Protein AF-A0A2H0H5T8-F1 (afdb_monomer)

Radius of gyration: 15.71 Å; Cα contacts (8 Å, |Δi|>4): 195; chains: 1; bounding box: 39×42×33 Å

Structure (mmCIF, N/CA/C/O backbone):
data_AF-A0A2H0H5T8-F1
#
_entry.id   AF-A0A2H0H5T8-F1
#
loop_
_atom_site.group_PDB
_atom_site.id
_atom_site.type_symbol
_atom_site.label_atom_id
_atom_site.label_alt_id
_atom_site.label_comp_id
_atom_site.label_asym_id
_atom_site.label_entity_id
_atom_site.label_seq_id
_atom_site.pdbx_PDB_ins_code
_atom_site.Cartn_x
_atom_site.Cartn_y
_atom_site.Cartn_z
_atom_site.occupancy
_atom_site.B_iso_or_equiv
_atom_site.auth_seq_id
_atom_site.auth_comp_id
_atom_site.auth_asym_id
_atom_site.auth_atom_id
_atom_site.pdbx_PDB_model_num
ATOM 1 N N . MET A 1 1 ? 19.028 -9.244 8.171 1.00 54.16 1 MET A N 1
ATOM 2 C CA . MET A 1 1 ? 18.955 -9.722 6.773 1.00 54.16 1 MET A CA 1
ATOM 3 C C . MET A 1 1 ? 17.581 -10.318 6.533 1.00 54.16 1 MET A C 1
ATOM 5 O O . MET A 1 1 ? 17.015 -10.848 7.486 1.00 54.16 1 MET A O 1
ATOM 9 N N . ASN A 1 2 ? 17.046 -10.190 5.316 1.00 63.66 2 ASN A N 1
ATOM 10 C CA . ASN A 1 2 ? 15.797 -10.852 4.931 1.00 63.66 2 ASN A CA 1
ATOM 11 C C . ASN A 1 2 ? 15.981 -12.369 5.019 1.00 63.66 2 ASN A C 1
ATOM 13 O O . ASN A 1 2 ? 17.079 -12.876 4.779 1.00 63.66 2 ASN A O 1
ATOM 17 N N . SER A 1 3 ? 14.925 -13.074 5.413 1.00 75.44 3 SER A N 1
ATOM 18 C CA . SER A 1 3 ? 14.961 -14.532 5.467 1.00 75.44 3 SER A CA 1
ATOM 19 C C . SER A 1 3 ? 14.930 -15.092 4.046 1.00 75.44 3 SER A C 1
ATOM 21 O O . SER A 1 3 ? 14.455 -14.432 3.119 1.00 75.44 3 SER A O 1
ATOM 23 N N . VAL A 1 4 ? 15.438 -16.311 3.871 1.00 81.19 4 VAL A N 1
ATOM 24 C CA . VAL A 1 4 ? 15.225 -17.046 2.621 1.00 81.19 4 VAL A CA 1
ATOM 25 C C . VAL A 1 4 ? 13.727 -17.314 2.483 1.00 81.19 4 VAL A C 1
ATOM 27 O O . VAL A 1 4 ? 13.098 -17.807 3.421 1.00 81.19 4 VAL A O 1
ATOM 30 N N . VAL A 1 5 ? 13.158 -16.969 1.331 1.00 77.81 5 VAL A N 1
ATOM 31 C CA . VAL A 1 5 ? 11.760 -17.262 1.003 1.00 77.81 5 VAL A CA 1
ATOM 32 C C . VAL A 1 5 ? 11.616 -18.781 0.865 1.00 77.81 5 VAL A C 1
ATOM 34 O O . VAL A 1 5 ? 12.446 -19.391 0.184 1.00 77.81 5 VAL A O 1
ATOM 37 N N . PRO A 1 6 ? 10.607 -19.424 1.486 1.00 81.88 6 PRO A N 1
ATOM 38 C CA . PRO A 1 6 ? 10.406 -20.864 1.358 1.00 81.88 6 PRO A CA 1
ATOM 39 C C . PRO A 1 6 ? 10.394 -21.310 -0.108 1.00 81.88 6 PRO A C 1
ATOM 41 O O . PRO A 1 6 ? 9.768 -20.671 -0.947 1.00 81.88 6 PRO A O 1
ATOM 44 N N . ALA A 1 7 ? 11.048 -22.432 -0.417 1.00 86.38 7 ALA A N 1
ATOM 45 C CA . ALA A 1 7 ? 11.076 -22.983 -1.779 1.00 86.38 7 ALA A CA 1
ATOM 46 C C . ALA A 1 7 ? 9.685 -23.406 -2.295 1.00 86.38 7 ALA A C 1
ATOM 48 O O . ALA A 1 7 ? 9.508 -23.644 -3.482 1.00 86.38 7 ALA A O 1
ATOM 49 N N . THR A 1 8 ? 8.709 -23.513 -1.392 1.00 82.75 8 THR A N 1
ATOM 50 C CA . THR A 1 8 ? 7.310 -23.845 -1.674 1.00 82.75 8 THR A CA 1
ATOM 51 C C . THR A 1 8 ? 6.429 -22.618 -1.918 1.00 82.75 8 THR A C 1
ATOM 53 O O . THR A 1 8 ? 5.234 -22.787 -2.131 1.00 82.75 8 THR A O 1
ATOM 56 N N . ALA A 1 9 ? 6.964 -21.398 -1.801 1.00 74.75 9 ALA A N 1
ATOM 57 C CA . ALA A 1 9 ? 6.199 -20.183 -2.060 1.00 74.75 9 ALA A CA 1
ATOM 58 C C . ALA A 1 9 ? 5.900 -20.051 -3.560 1.00 74.75 9 ALA A C 1
ATOM 60 O O . ALA A 1 9 ? 6.772 -20.319 -4.386 1.00 74.75 9 ALA A O 1
ATOM 61 N N . ASP A 1 10 ? 4.693 -19.601 -3.904 1.00 75.50 10 ASP A N 1
ATOM 62 C CA . ASP A 1 10 ? 4.311 -19.290 -5.285 1.00 75.50 10 ASP A CA 1
ATOM 63 C C . ASP A 1 10 ? 4.878 -17.922 -5.697 1.00 75.50 10 ASP A C 1
ATOM 65 O O . ASP A 1 10 ? 4.180 -16.917 -5.795 1.00 75.50 10 ASP A O 1
ATOM 69 N N . ALA A 1 11 ? 6.205 -17.863 -5.806 1.00 70.75 11 ALA A N 1
ATOM 70 C CA . ALA A 1 11 ? 6.949 -16.668 -6.166 1.00 70.75 11 ALA A CA 1
ATOM 71 C C . ALA A 1 11 ? 8.240 -17.048 -6.898 1.00 70.75 11 ALA A C 1
ATOM 73 O O . ALA A 1 11 ? 8.925 -18.005 -6.535 1.00 70.75 11 ALA A O 1
ATOM 74 N N . TRP A 1 12 ? 8.637 -16.262 -7.900 1.00 74.69 12 TRP A N 1
ATOM 75 C CA . TRP A 1 12 ? 9.827 -16.548 -8.716 1.00 74.69 12 TRP A CA 1
ATOM 76 C C . TRP A 1 12 ? 11.153 -16.486 -7.931 1.00 74.69 12 TRP A C 1
ATOM 78 O O . TRP A 1 12 ? 12.162 -17.037 -8.369 1.00 74.69 12 TRP A O 1
ATOM 88 N N . TYR A 1 13 ? 11.156 -15.843 -6.760 1.00 79.25 13 TYR A N 1
ATOM 89 C CA . TYR A 1 13 ? 12.284 -15.780 -5.823 1.00 79.25 13 TYR A CA 1
ATOM 90 C C . TYR A 1 13 ? 12.227 -16.845 -4.714 1.00 79.25 13 TYR A C 1
ATOM 92 O O . TYR A 1 13 ? 12.967 -16.749 -3.729 1.00 79.25 13 TYR A O 1
ATOM 100 N N . ALA A 1 14 ? 11.363 -17.859 -4.831 1.00 83.50 14 ALA A N 1
ATOM 101 C CA . ALA A 1 14 ? 11.336 -18.986 -3.904 1.00 83.50 14 ALA A CA 1
ATOM 102 C C . ALA A 1 14 ? 12.729 -19.636 -3.777 1.00 83.50 14 ALA A C 1
ATOM 104 O O . ALA A 1 14 ? 13.445 -19.835 -4.759 1.00 83.50 14 ALA A O 1
ATOM 105 N N . GLY A 1 15 ? 13.146 -19.935 -2.544 1.00 85.81 15 GLY A N 1
ATOM 106 C CA . GLY A 1 15 ? 14.483 -20.456 -2.242 1.00 85.81 15 GLY A CA 1
ATOM 107 C C . GLY A 1 15 ? 15.602 -19.406 -2.226 1.00 85.81 15 GLY A C 1
ATOM 108 O O . GLY A 1 15 ? 16.760 -19.767 -2.017 1.00 85.81 15 GLY A O 1
ATOM 109 N N . GLN A 1 16 ? 15.288 -18.119 -2.406 1.00 84.88 16 GLN A N 1
ATOM 110 C CA . GLN A 1 16 ? 16.261 -17.022 -2.399 1.00 84.88 16 GLN A CA 1
ATOM 111 C C . GLN A 1 16 ? 15.971 -16.007 -1.289 1.00 84.88 16 GLN A C 1
ATOM 113 O O . GLN A 1 16 ? 14.886 -15.960 -0.710 1.00 84.88 16 GLN A O 1
ATOM 118 N N . VAL A 1 17 ? 16.954 -15.157 -0.986 1.00 82.06 17 VAL A N 1
ATOM 119 C CA . VAL A 1 17 ? 16.717 -13.950 -0.184 1.00 82.06 17 VAL A CA 1
ATOM 120 C C . VAL A 1 17 ? 16.025 -12.925 -1.081 1.00 82.06 17 VAL A C 1
ATOM 122 O O . VAL A 1 17 ? 16.623 -12.484 -2.060 1.00 82.06 17 VAL A O 1
ATOM 125 N N . TYR A 1 18 ? 14.802 -12.518 -0.726 1.00 74.94 18 TYR A N 1
ATOM 126 C CA . TYR A 1 18 ? 13.968 -11.612 -1.533 1.00 74.94 18 TYR A CA 1
ATOM 127 C C . TYR A 1 18 ? 14.726 -10.370 -2.040 1.00 74.94 18 TYR A C 1
ATOM 129 O O . TYR A 1 18 ? 14.764 -10.103 -3.236 1.00 74.94 18 TYR A O 1
ATOM 137 N N . SER A 1 19 ? 15.425 -9.655 -1.151 1.00 73.25 19 SER A N 1
ATOM 138 C CA . SER A 1 19 ? 16.167 -8.444 -1.527 1.00 73.25 19 SER A CA 1
ATOM 139 C C . SER A 1 19 ? 17.301 -8.717 -2.514 1.00 73.25 19 SER A C 1
ATOM 141 O O . SER A 1 19 ? 17.609 -7.871 -3.344 1.00 73.25 19 SER A O 1
ATOM 143 N N . LEU A 1 20 ? 17.940 -9.888 -2.423 1.00 76.12 20 LEU A N 1
ATOM 144 C CA . LEU A 1 20 ? 19.002 -10.265 -3.347 1.00 76.12 20 LEU A CA 1
ATOM 145 C C . LEU A 1 20 ? 18.423 -10.585 -4.723 1.00 76.12 20 LEU A C 1
ATOM 147 O O . LEU A 1 20 ? 18.976 -10.126 -5.711 1.00 76.12 20 LEU A O 1
ATOM 151 N N . ALA A 1 21 ? 17.303 -11.311 -4.771 1.00 76.38 21 ALA A N 1
ATOM 152 C CA . ALA A 1 21 ? 16.613 -11.637 -6.012 1.00 76.38 21 ALA A CA 1
ATOM 153 C C . ALA A 1 21 ? 16.167 -10.369 -6.762 1.00 76.38 21 ALA A C 1
ATOM 155 O O . ALA A 1 21 ? 16.383 -10.262 -7.964 1.00 76.38 21 ALA A O 1
ATOM 156 N N . VAL A 1 22 ? 15.613 -9.381 -6.050 1.00 71.62 22 VAL A N 1
ATOM 157 C CA . VAL A 1 22 ? 15.194 -8.099 -6.645 1.00 71.62 22 VAL A CA 1
ATOM 158 C C . VAL A 1 22 ? 16.389 -7.298 -7.174 1.00 71.62 22 VAL A C 1
ATOM 160 O O . VAL A 1 22 ? 16.347 -6.799 -8.291 1.00 71.62 22 VAL A O 1
ATOM 163 N N . ILE A 1 23 ? 17.480 -7.183 -6.407 1.00 71.56 23 ILE A N 1
ATOM 164 C CA . ILE A 1 23 ? 18.645 -6.364 -6.802 1.00 71.56 23 ILE A CA 1
ATOM 165 C C . ILE A 1 23 ? 19.423 -6.985 -7.975 1.00 71.56 23 ILE A C 1
ATOM 167 O O . ILE A 1 23 ? 20.100 -6.266 -8.710 1.00 71.56 23 ILE A O 1
ATOM 171 N N . THR A 1 24 ? 19.358 -8.306 -8.158 1.00 72.00 24 THR A N 1
ATOM 172 C CA . THR A 1 24 ? 20.041 -9.001 -9.260 1.00 72.00 24 THR A CA 1
ATOM 173 C C . THR A 1 24 ? 19.225 -9.059 -10.551 1.00 72.00 24 THR A C 1
ATOM 175 O O . THR A 1 24 ? 19.759 -9.508 -11.569 1.00 72.00 24 THR A O 1
ATOM 178 N N . GLN A 1 25 ? 17.972 -8.591 -10.557 1.00 66.31 25 GLN A N 1
ATOM 179 C CA . GLN A 1 25 ? 17.210 -8.458 -11.796 1.00 66.31 25 GLN A CA 1
ATOM 180 C C . GLN A 1 25 ? 17.772 -7.344 -12.692 1.00 66.31 25 GLN A C 1
ATOM 182 O O . GLN A 1 25 ? 18.200 -6.283 -12.243 1.00 66.31 25 GLN A O 1
ATOM 187 N N . VAL A 1 26 ? 17.758 -7.611 -14.002 1.00 55.16 26 VAL A N 1
ATOM 188 C CA . VAL A 1 26 ? 18.157 -6.655 -15.050 1.00 55.16 26 VAL A CA 1
ATOM 189 C C . VAL A 1 26 ? 17.092 -5.563 -15.234 1.00 55.16 26 VAL A C 1
ATOM 191 O O . VAL A 1 26 ? 17.409 -4.469 -15.701 1.00 55.16 26 VAL A O 1
ATOM 194 N N . ASP A 1 27 ? 15.849 -5.835 -14.823 1.00 56.56 27 ASP A N 1
ATOM 195 C CA . ASP A 1 27 ? 14.798 -4.829 -14.707 1.00 56.56 27 ASP A CA 1
ATOM 196 C C . ASP A 1 27 ? 14.802 -4.248 -13.288 1.00 56.56 27 ASP A C 1
ATOM 198 O O . ASP A 1 27 ? 14.703 -4.970 -12.300 1.00 56.56 27 ASP A O 1
ATOM 202 N N . ARG A 1 28 ? 14.975 -2.929 -13.177 1.00 56.09 28 ARG A N 1
ATOM 203 C CA .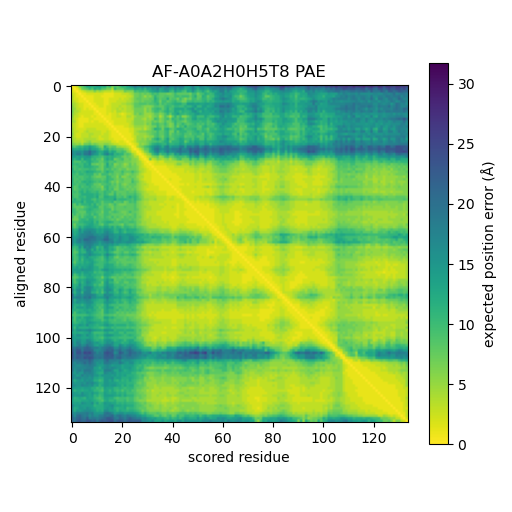 ARG A 1 28 ? 15.134 -2.230 -11.886 1.00 56.09 28 ARG A CA 1
ATOM 204 C C . ARG A 1 28 ? 13.810 -2.048 -11.141 1.00 56.09 28 ARG A C 1
ATOM 206 O O . ARG A 1 28 ? 13.805 -1.471 -10.054 1.00 56.09 28 ARG A O 1
ATOM 213 N N . TYR A 1 29 ? 12.708 -2.502 -11.732 1.00 63.12 29 TYR A N 1
ATOM 214 C CA . TYR A 1 29 ? 11.364 -2.372 -11.196 1.00 63.12 29 TYR A CA 1
ATOM 215 C C . TYR A 1 29 ? 10.755 -3.757 -11.006 1.00 63.12 29 TYR A C 1
ATOM 217 O O . TYR A 1 29 ? 10.369 -4.421 -11.964 1.00 63.12 29 TYR A O 1
ATOM 225 N N . HIS A 1 30 ? 10.647 -4.183 -9.749 1.00 70.94 30 HIS A N 1
ATOM 226 C CA . HIS A 1 30 ? 9.876 -5.374 -9.415 1.00 70.94 30 HIS A CA 1
ATOM 227 C C . HIS A 1 30 ? 8.386 -5.039 -9.494 1.00 70.94 30 HIS A C 1
ATOM 229 O O . HIS A 1 30 ? 7.905 -4.160 -8.777 1.00 70.94 30 HIS A O 1
ATOM 235 N N . GLN A 1 31 ? 7.668 -5.723 -10.378 1.00 74.62 31 GLN A N 1
ATOM 236 C CA . GLN A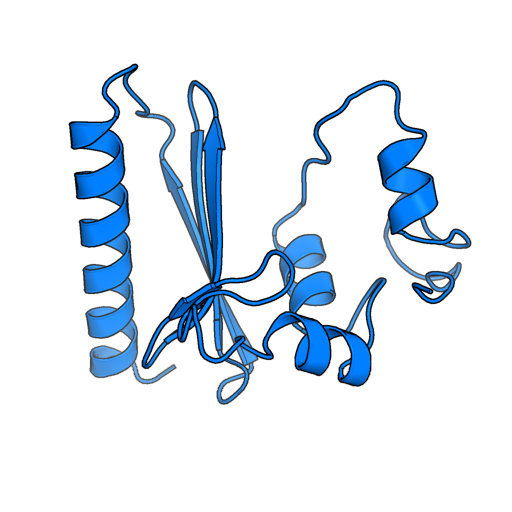 1 31 ? 6.213 -5.652 -10.447 1.00 74.62 31 GLN A CA 1
ATOM 237 C C . GLN A 1 31 ? 5.638 -6.677 -9.476 1.00 74.62 31 GLN A C 1
ATOM 239 O O . GLN A 1 31 ? 5.965 -7.859 -9.563 1.00 74.62 31 GLN A O 1
ATOM 244 N N . PHE A 1 32 ? 4.781 -6.224 -8.568 1.00 75.75 32 PHE A N 1
ATOM 245 C CA . PHE A 1 32 ? 4.054 -7.112 -7.671 1.00 75.75 32 PHE A CA 1
ATOM 246 C C . PHE A 1 32 ? 2.704 -7.485 -8.272 1.00 75.75 32 PHE A C 1
ATOM 248 O O . PHE A 1 32 ? 2.005 -6.629 -8.814 1.00 75.75 32 PHE A O 1
ATOM 255 N N . SER A 1 33 ? 2.296 -8.740 -8.096 1.00 80.69 33 SER A N 1
ATOM 256 C CA . SER A 1 33 ? 0.864 -9.052 -8.098 1.00 80.69 33 SER A CA 1
ATOM 257 C C . SER A 1 33 ? 0.213 -8.561 -6.796 1.00 80.69 33 SER A C 1
ATOM 259 O O . SER A 1 33 ? 0.902 -8.337 -5.797 1.00 80.69 33 SER A O 1
ATOM 261 N N . LEU A 1 34 ? -1.116 -8.413 -6.787 1.00 79.81 34 LEU A N 1
ATOM 262 C CA . LEU A 1 34 ? -1.860 -7.995 -5.593 1.00 79.81 34 LEU A CA 1
ATOM 263 C C . LEU A 1 34 ? -1.601 -8.930 -4.398 1.00 79.81 34 LEU A C 1
ATOM 265 O O . LEU A 1 34 ? -1.285 -8.458 -3.307 1.00 79.81 34 LEU A O 1
ATOM 269 N N . ASP A 1 35 ? -1.675 -10.243 -4.626 1.00 83.38 35 ASP A N 1
ATOM 270 C CA . ASP A 1 35 ? -1.471 -11.254 -3.583 1.00 83.38 35 ASP A CA 1
ATOM 271 C C . ASP A 1 35 ? -0.035 -11.238 -3.057 1.00 83.38 35 ASP A C 1
ATOM 273 O O . ASP A 1 35 ? 0.199 -11.334 -1.853 1.00 83.38 35 ASP A O 1
ATOM 277 N N . GLU A 1 36 ? 0.942 -11.061 -3.948 1.00 80.88 36 GLU A N 1
ATOM 278 C CA . GLU A 1 36 ? 2.345 -10.982 -3.561 1.00 80.88 36 GLU A CA 1
ATOM 279 C C . GLU A 1 36 ? 2.620 -9.765 -2.674 1.00 80.88 36 GLU A C 1
ATOM 281 O O . GLU A 1 36 ? 3.276 -9.893 -1.636 1.00 80.88 36 GLU A O 1
ATOM 286 N N . LEU A 1 37 ? 2.094 -8.596 -3.054 1.00 84.75 37 LEU A N 1
ATOM 287 C CA . LEU A 1 37 ? 2.230 -7.385 -2.255 1.00 84.75 37 LEU A CA 1
ATOM 288 C C . LEU A 1 37 ? 1.544 -7.557 -0.896 1.00 84.75 37 LEU A C 1
ATOM 290 O O . LEU A 1 37 ? 2.145 -7.239 0.129 1.00 84.75 37 LEU A O 1
ATOM 294 N N . GLY A 1 38 ? 0.338 -8.129 -0.877 1.00 86.31 38 GLY A N 1
ATOM 295 C CA . GLY A 1 38 ? -0.385 -8.447 0.353 1.00 86.31 38 GLY A CA 1
ATOM 296 C C . GLY A 1 38 ? 0.417 -9.355 1.278 1.00 86.31 38 GLY A C 1
ATOM 297 O O . GLY A 1 38 ? 0.629 -9.016 2.442 1.00 86.31 38 GLY A O 1
ATOM 298 N N . TYR A 1 39 ? 0.946 -10.466 0.763 1.00 86.56 39 TYR A N 1
ATOM 299 C CA . TYR A 1 39 ? 1.751 -11.390 1.559 1.00 86.56 39 TYR A CA 1
ATOM 300 C C . TYR A 1 39 ? 3.068 -10.786 2.037 1.00 86.56 39 TYR A C 1
ATOM 302 O O . TYR A 1 39 ? 3.509 -11.108 3.142 1.00 86.56 39 TYR A O 1
ATOM 310 N N . LEU A 1 40 ? 3.703 -9.921 1.247 1.00 85.38 40 LEU A N 1
ATOM 311 C CA . LEU A 1 40 ? 4.917 -9.230 1.664 1.00 85.38 40 LEU A CA 1
ATOM 312 C C . LEU A 1 40 ? 4.640 -8.307 2.856 1.00 85.38 40 LEU A C 1
ATOM 314 O O . LEU A 1 40 ? 5.309 -8.417 3.888 1.00 85.38 40 LEU A O 1
ATOM 318 N N . ILE A 1 41 ? 3.651 -7.416 2.733 1.00 87.81 41 ILE A N 1
ATOM 319 C CA . ILE A 1 41 ? 3.399 -6.384 3.750 1.00 87.81 41 ILE A CA 1
ATOM 320 C C . ILE A 1 41 ? 2.732 -6.948 5.001 1.00 87.81 41 ILE A C 1
ATOM 322 O O . ILE A 1 41 ? 2.993 -6.456 6.092 1.00 87.81 41 ILE A O 1
ATOM 326 N N . SER A 1 42 ? 1.975 -8.041 4.884 1.00 88.00 42 SER A N 1
ATOM 327 C CA . SER A 1 42 ? 1.432 -8.762 6.037 1.00 88.00 42 SER A CA 1
ATOM 328 C C . SER A 1 42 ? 2.451 -9.711 6.693 1.00 88.00 42 SER A C 1
ATOM 330 O O . SER A 1 42 ? 2.074 -10.520 7.541 1.00 88.00 42 SER A O 1
ATOM 332 N N . GLY A 1 43 ? 3.716 -9.725 6.247 1.00 85.12 43 GLY A N 1
ATOM 333 C CA . GLY A 1 43 ? 4.767 -10.598 6.785 1.00 85.12 43 GLY A CA 1
ATOM 334 C C . GLY A 1 43 ? 4.523 -12.101 6.579 1.00 85.12 43 GLY A C 1
ATOM 335 O O . GLY A 1 43 ? 4.994 -12.911 7.381 1.00 85.12 43 GLY A O 1
ATOM 336 N N . LYS A 1 44 ? 3.757 -12.469 5.542 1.00 84.81 44 LYS A N 1
ATOM 337 C CA . LYS A 1 44 ? 3.425 -13.851 5.145 1.00 84.81 44 LYS A CA 1
ATOM 338 C C . LYS A 1 44 ? 4.363 -14.383 4.039 1.00 84.81 44 LYS A C 1
ATOM 340 O O . LYS A 1 44 ? 4.427 -15.593 3.842 1.00 84.81 44 LYS A O 1
ATOM 345 N N . SER A 1 45 ? 5.127 -13.524 3.352 1.00 81.94 45 SER A N 1
ATOM 346 C CA . SER A 1 45 ? 6.140 -13.900 2.347 1.00 81.94 45 SER A CA 1
ATOM 347 C C . SER A 1 45 ? 7.340 -12.953 2.367 1.00 81.94 45 SER A C 1
ATOM 349 O O . SER A 1 45 ? 7.163 -11.749 2.502 1.00 81.94 45 SER A O 1
ATOM 351 N N . GLY A 1 46 ? 8.566 -13.477 2.221 1.00 80.94 46 GLY A N 1
ATOM 352 C CA . GLY A 1 46 ? 9.824 -12.707 2.110 1.00 80.94 46 GLY A CA 1
ATOM 353 C C . GLY A 1 46 ? 10.267 -11.932 3.364 1.00 80.94 46 GLY A C 1
ATOM 354 O O . GLY A 1 46 ? 11.466 -11.832 3.645 1.00 80.94 46 GLY A O 1
ATOM 355 N N . LEU A 1 47 ? 9.304 -11.438 4.137 1.00 84.62 47 LEU A N 1
ATOM 356 C CA . LEU A 1 47 ? 9.412 -10.766 5.421 1.00 84.62 47 LEU A CA 1
ATOM 357 C C . LEU A 1 47 ? 8.622 -11.553 6.471 1.00 84.62 47 LEU A C 1
ATOM 359 O O . LEU A 1 47 ? 7.670 -12.257 6.152 1.00 84.62 47 LEU A O 1
ATOM 363 N N . ASN A 1 48 ? 9.005 -11.406 7.736 1.00 86.19 48 ASN A N 1
ATOM 364 C CA . ASN A 1 48 ? 8.212 -11.817 8.892 1.00 86.19 48 ASN A CA 1
ATOM 365 C C . ASN A 1 48 ? 7.693 -10.589 9.660 1.00 86.19 48 ASN A C 1
ATOM 367 O O . ASN A 1 48 ? 8.180 -9.474 9.470 1.00 86.19 48 ASN A O 1
ATOM 371 N N . MET A 1 49 ? 6.752 -10.782 10.588 1.00 88.00 49 MET A N 1
ATOM 372 C CA . MET A 1 49 ? 6.146 -9.667 11.335 1.00 88.00 49 MET A CA 1
ATOM 373 C C . MET A 1 49 ? 7.135 -8.837 12.167 1.00 88.00 49 MET A C 1
ATOM 375 O O . MET A 1 49 ? 6.917 -7.647 12.362 1.00 88.00 49 MET A O 1
ATOM 379 N N . GLN A 1 50 ? 8.258 -9.410 12.614 1.00 90.19 50 GLN A N 1
ATOM 380 C CA . GLN A 1 50 ? 9.307 -8.639 13.302 1.00 90.19 50 GLN A CA 1
ATOM 381 C C . GLN A 1 50 ? 10.050 -7.706 12.333 1.00 90.19 50 GLN A C 1
ATOM 383 O O . GLN A 1 50 ? 10.545 -6.649 12.718 1.00 90.19 50 GLN A O 1
ATOM 388 N N . GLN A 1 51 ? 10.176 -8.099 11.065 1.00 90.25 51 GLN A N 1
ATOM 389 C CA . GLN A 1 51 ? 10.715 -7.246 10.008 1.00 90.25 51 GLN A CA 1
ATOM 390 C C . GLN A 1 51 ? 9.712 -6.166 9.616 1.00 90.25 51 GLN A C 1
ATOM 392 O O . GLN A 1 51 ? 10.115 -5.010 9.559 1.00 90.25 51 GLN A O 1
ATOM 397 N N . VAL A 1 52 ? 8.434 -6.515 9.449 1.00 89.69 52 VAL A N 1
ATOM 398 C CA . VAL A 1 52 ? 7.363 -5.543 9.175 1.00 89.69 52 VAL A CA 1
ATOM 399 C C . VAL A 1 52 ? 7.273 -4.499 10.290 1.00 89.69 52 VAL A C 1
ATOM 401 O O . VAL A 1 52 ? 7.311 -3.312 9.996 1.00 89.69 52 VAL A O 1
ATOM 404 N N . SER A 1 53 ? 7.298 -4.916 11.563 1.00 90.94 53 SER A N 1
ATOM 405 C CA . SER A 1 53 ? 7.302 -4.001 12.718 1.00 90.94 53 SER A CA 1
ATOM 406 C C . SER A 1 53 ? 8.429 -2.970 12.636 1.00 90.94 53 SER A C 1
ATOM 408 O O . SER A 1 53 ? 8.191 -1.779 12.798 1.00 90.94 53 SER A O 1
ATOM 410 N N . ARG A 1 54 ? 9.652 -3.408 12.306 1.00 90.94 54 ARG A N 1
ATOM 411 C CA . ARG A 1 54 ? 10.792 -2.496 12.119 1.00 90.94 54 ARG A CA 1
ATOM 412 C C . ARG A 1 54 ? 10.641 -1.595 10.901 1.00 90.94 54 ARG A C 1
ATOM 414 O O . ARG A 1 54 ? 11.184 -0.499 10.896 1.00 90.94 54 ARG A O 1
ATOM 421 N N . MET A 1 55 ? 9.960 -2.058 9.856 1.00 90.56 55 MET A N 1
ATOM 422 C CA . MET A 1 55 ? 9.676 -1.217 8.699 1.00 90.56 55 MET A CA 1
ATOM 423 C C . MET A 1 55 ? 8.683 -0.118 9.053 1.00 90.56 55 MET A C 1
ATOM 425 O O . MET A 1 55 ? 8.885 1.005 8.615 1.00 90.56 55 MET A O 1
ATOM 429 N N . THR A 1 56 ? 7.680 -0.408 9.883 1.00 91.25 56 THR A N 1
ATOM 430 C CA . THR A 1 56 ? 6.659 0.555 10.327 1.00 91.25 56 THR A CA 1
ATOM 431 C C . THR A 1 56 ? 7.106 1.469 11.473 1.00 91.25 56 THR A C 1
ATOM 433 O O . THR A 1 56 ? 6.423 2.443 11.778 1.00 91.25 56 THR A O 1
ATOM 436 N N . GLU A 1 57 ? 8.239 1.183 12.119 1.00 90.56 57 GLU A N 1
ATOM 437 C CA . GLU A 1 57 ? 8.818 2.051 13.148 1.00 90.56 57 GLU A CA 1
ATOM 438 C C . GLU A 1 57 ? 9.261 3.391 12.540 1.00 90.56 57 GLU A C 1
ATOM 440 O O . GLU A 1 57 ? 10.216 3.478 11.766 1.00 90.56 57 GLU A O 1
ATOM 445 N N . CYS A 1 58 ? 8.544 4.449 12.914 1.00 88.38 58 CYS A N 1
ATOM 446 C CA . CYS A 1 58 ? 8.769 5.809 12.448 1.00 88.38 58 CYS A CA 1
ATOM 447 C C . CYS A 1 58 ? 9.805 6.526 13.342 1.00 88.38 58 CYS A C 1
ATOM 449 O O . CYS A 1 58 ? 9.672 6.507 14.571 1.00 88.38 58 CYS A O 1
ATOM 451 N N . PRO A 1 59 ? 10.859 7.151 12.782 1.00 85.88 59 PRO A N 1
ATOM 452 C CA . PRO A 1 59 ? 11.815 7.924 13.568 1.00 85.88 59 PRO A CA 1
ATOM 453 C C . PRO A 1 59 ? 11.166 9.207 14.108 1.00 85.88 59 PRO A C 1
ATOM 455 O O . PRO A 1 59 ? 10.258 9.758 13.501 1.00 85.88 59 PRO A O 1
ATOM 458 N N . VAL A 1 60 ? 11.698 9.766 15.200 1.00 84.88 60 VAL A N 1
ATOM 459 C CA . VAL A 1 60 ? 11.160 10.999 15.827 1.00 84.88 60 VAL A CA 1
ATOM 460 C C . VAL A 1 60 ? 11.080 12.188 14.854 1.00 84.88 60 VAL A C 1
ATOM 462 O O . VAL A 1 60 ? 10.254 13.075 15.011 1.00 84.88 60 VAL A O 1
ATOM 465 N N . SER A 1 61 ? 11.934 12.221 13.830 1.00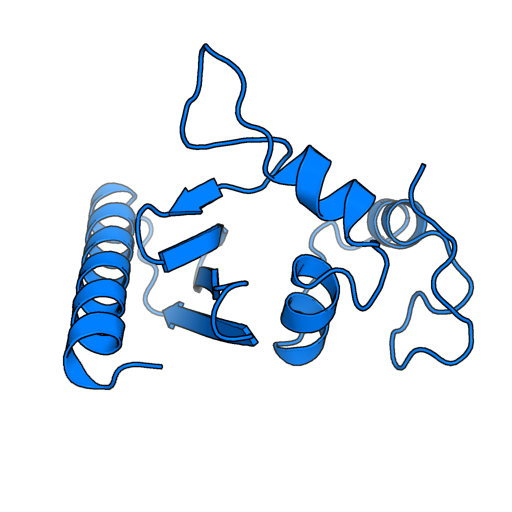 87.25 61 SER A N 1
ATOM 466 C CA . SER A 1 61 ? 11.927 13.264 12.799 1.00 87.25 61 SER A CA 1
ATOM 467 C C . SER A 1 61 ? 10.895 13.050 11.684 1.00 87.25 61 SER A C 1
ATOM 469 O O . SER A 1 61 ? 10.774 13.914 10.818 1.00 87.25 61 SER A O 1
ATOM 471 N N . ASN A 1 62 ? 10.227 11.893 11.635 1.00 81.88 62 ASN A N 1
ATOM 472 C CA . ASN A 1 62 ? 9.228 11.546 10.629 1.00 81.88 62 ASN A CA 1
ATOM 473 C C . ASN A 1 62 ? 8.213 10.555 11.210 1.00 81.88 62 ASN A C 1
ATOM 475 O O . ASN A 1 62 ? 8.438 9.351 11.187 1.00 81.88 62 ASN A O 1
ATOM 479 N N . GLU A 1 63 ? 7.098 11.076 11.712 1.00 84.38 63 GLU A N 1
ATOM 480 C CA . GLU A 1 63 ? 6.082 10.298 12.431 1.00 84.38 63 GLU A CA 1
ATOM 481 C C . GLU A 1 63 ? 5.206 9.420 11.522 1.00 84.38 63 GLU A C 1
ATOM 483 O O . GLU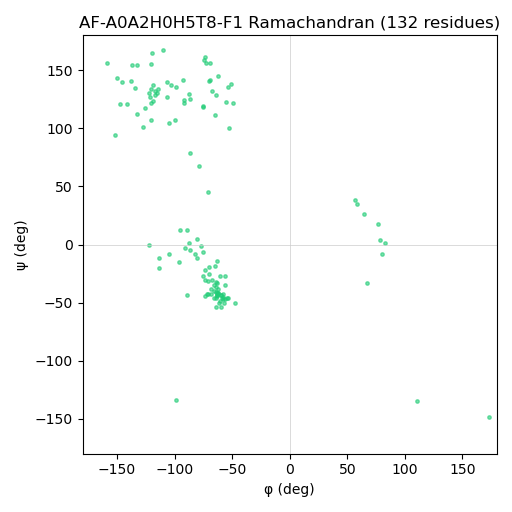 A 1 63 ? 4.412 8.633 12.031 1.00 84.38 63 GLU A O 1
ATOM 488 N N . SER A 1 64 ? 5.341 9.533 10.196 1.00 88.00 64 SER A N 1
ATOM 489 C CA . SER A 1 64 ? 4.502 8.805 9.239 1.00 88.00 64 SER A CA 1
ATOM 490 C C . SER A 1 64 ? 5.278 7.923 8.266 1.00 88.00 64 SER A C 1
ATOM 492 O O . SER A 1 64 ? 4.655 7.285 7.427 1.00 88.00 64 SER A O 1
ATOM 494 N N . TYR A 1 65 ? 6.611 7.864 8.327 1.00 89.81 65 TYR A N 1
ATOM 495 C CA . TYR A 1 65 ? 7.397 7.070 7.380 1.00 89.81 65 TYR A CA 1
ATOM 496 C C . TYR A 1 65 ? 8.584 6.379 8.050 1.00 89.81 65 TYR A C 1
ATOM 498 O O . TYR A 1 65 ? 9.482 7.031 8.587 1.00 89.81 65 TYR A O 1
ATOM 506 N N . GLY A 1 66 ? 8.603 5.051 7.968 1.00 89.88 66 GLY A N 1
ATOM 507 C CA . GLY A 1 66 ? 9.678 4.210 8.482 1.00 89.88 66 GLY A CA 1
ATOM 508 C C . GLY A 1 66 ? 10.656 3.777 7.386 1.00 89.88 66 GLY A C 1
ATOM 509 O O . GLY A 1 66 ? 11.118 4.574 6.566 1.00 89.88 66 GLY A O 1
ATOM 510 N N . LEU A 1 67 ? 11.001 2.490 7.355 1.00 88.75 67 LEU A N 1
ATOM 511 C CA . LEU A 1 67 ? 11.932 1.932 6.367 1.00 88.75 67 LEU A CA 1
ATOM 512 C C . LEU A 1 67 ? 11.198 1.531 5.084 1.00 88.75 67 LEU A C 1
ATOM 514 O O . LEU A 1 67 ? 10.937 0.352 4.849 1.00 88.75 67 LEU A O 1
ATOM 518 N N . GLY A 1 68 ? 10.898 2.520 4.241 1.00 86.50 68 GLY A N 1
ATOM 519 C CA . GLY A 1 68 ? 10.277 2.285 2.933 1.00 86.50 68 GLY A CA 1
ATOM 520 C C . GLY A 1 68 ? 8.780 1.979 3.003 1.00 86.50 68 GLY A C 1
ATOM 521 O O . GLY A 1 68 ? 8.231 1.428 2.053 1.00 86.50 68 GLY A O 1
ATOM 522 N N . ILE A 1 69 ? 8.136 2.301 4.126 1.00 90.19 69 ILE A N 1
ATOM 523 C CA . ILE A 1 69 ? 6.700 2.139 4.341 1.00 90.19 69 ILE A CA 1
ATOM 524 C C . ILE A 1 69 ? 6.161 3.380 5.054 1.00 90.19 69 ILE A C 1
ATOM 526 O O . ILE A 1 69 ? 6.819 3.947 5.930 1.00 90.19 69 ILE A O 1
ATOM 530 N N . GLU A 1 70 ? 4.973 3.796 4.652 1.00 91.69 70 GLU A N 1
ATOM 531 C CA . GLU A 1 70 ? 4.240 4.934 5.181 1.00 91.69 70 GLU A CA 1
ATOM 532 C C . GLU A 1 70 ? 3.120 4.437 6.101 1.00 91.69 70 GLU A C 1
ATOM 534 O O . GLU A 1 70 ? 2.435 3.457 5.794 1.00 91.69 70 GLU A O 1
ATOM 539 N N . TYR A 1 71 ? 2.941 5.103 7.237 1.00 91.44 71 TYR A N 1
ATOM 540 C CA . TYR A 1 71 ? 1.806 4.917 8.128 1.00 91.44 71 TYR A CA 1
ATOM 541 C C . TYR A 1 71 ? 0.696 5.899 7.752 1.00 91.44 71 TYR A C 1
ATOM 543 O O . TYR A 1 71 ? 0.892 7.115 7.735 1.00 91.44 71 TYR A O 1
ATOM 551 N N . PHE A 1 72 ? -0.485 5.355 7.479 1.00 89.50 72 PHE A N 1
ATOM 552 C CA . PHE A 1 72 ? -1.696 6.101 7.175 1.00 89.50 72 PHE A CA 1
ATOM 553 C C . PHE A 1 72 ? -2.604 6.041 8.399 1.00 89.50 72 PHE A C 1
ATOM 555 O O . PHE A 1 72 ? -3.220 5.007 8.676 1.00 89.50 72 PHE A O 1
ATOM 562 N N . GLU A 1 73 ? 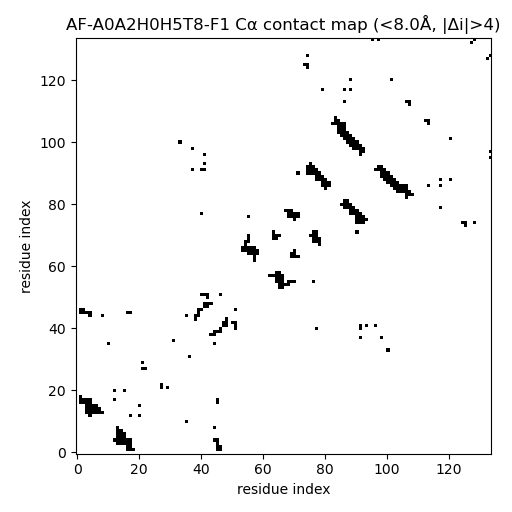-2.679 7.147 9.140 1.00 89.12 73 GLU A N 1
ATOM 563 C CA . GLU A 1 73 ? -3.490 7.244 10.356 1.00 89.12 73 GLU A CA 1
ATOM 564 C C . GLU A 1 73 ? -4.919 6.741 10.106 1.00 89.12 73 GLU A C 1
ATOM 566 O O . GLU A 1 73 ? -5.608 7.223 9.217 1.00 89.12 73 GLU A O 1
ATOM 571 N N . GLY A 1 74 ? -5.360 5.735 10.866 1.00 89.12 74 GLY A N 1
ATOM 572 C CA . GLY A 1 74 ? -6.699 5.153 10.735 1.00 89.12 74 GLY A CA 1
ATOM 573 C C . GLY A 1 74 ? -6.884 4.145 9.591 1.00 89.12 74 GLY A C 1
ATOM 574 O O . GLY A 1 74 ? -7.919 3.477 9.562 1.00 89.12 74 GLY A O 1
ATOM 575 N N . LEU A 1 75 ? -5.908 3.969 8.696 1.00 90.12 75 LEU A N 1
ATOM 576 C CA . LEU A 1 75 ? -5.950 2.991 7.596 1.00 90.12 75 LEU A CA 1
ATOM 577 C C . LEU A 1 75 ? -4.915 1.864 7.716 1.00 90.12 75 LEU A C 1
ATOM 579 O O . LEU A 1 75 ? -5.105 0.829 7.088 1.00 90.12 75 LEU A O 1
ATOM 583 N N . GLY A 1 76 ? -3.847 2.052 8.493 1.00 92.31 76 GLY A N 1
ATOM 584 C CA . GLY A 1 76 ? -2.775 1.069 8.654 1.00 92.31 76 GLY A CA 1
ATOM 585 C C . GLY A 1 76 ? -1.475 1.540 8.009 1.00 92.31 76 GLY A C 1
ATO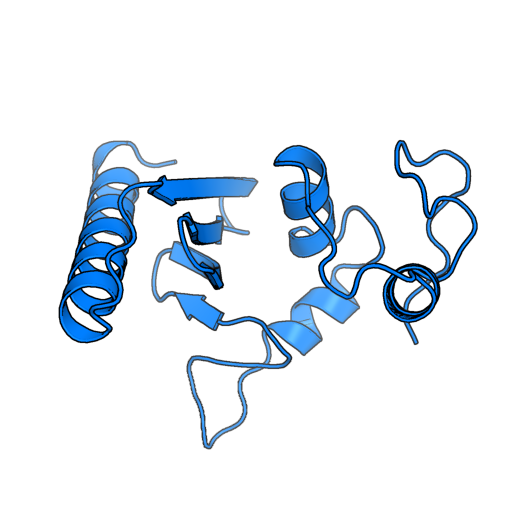M 586 O O . GLY A 1 76 ? -1.068 2.683 8.203 1.00 92.31 76 GLY A O 1
ATOM 587 N N . TYR A 1 77 ? -0.791 0.675 7.263 1.00 93.44 77 TYR A N 1
ATOM 588 C CA . TYR A 1 77 ? 0.509 0.987 6.660 1.00 93.44 77 TYR A CA 1
ATOM 589 C C . TYR A 1 77 ? 0.626 0.500 5.217 1.00 93.44 77 TYR A C 1
ATOM 591 O O . TYR A 1 77 ? -0.031 -0.452 4.804 1.00 93.44 77 TYR A O 1
ATOM 599 N N . GLY A 1 78 ? 1.478 1.145 4.427 1.00 91.38 78 GLY A N 1
ATOM 600 C CA . GLY A 1 78 ? 1.635 0.820 3.016 1.00 91.38 78 GLY A CA 1
ATOM 601 C C . GLY A 1 78 ? 2.544 1.790 2.278 1.00 91.38 78 GLY A C 1
ATOM 602 O O . GLY A 1 78 ? 3.493 2.308 2.855 1.00 91.38 78 GLY A O 1
ATOM 603 N N . HIS A 1 79 ? 2.293 2.032 0.994 1.00 89.25 79 HIS A N 1
ATOM 604 C CA . HIS A 1 79 ? 3.077 2.996 0.222 1.00 89.25 79 HIS A CA 1
ATOM 605 C C . HIS A 1 79 ? 2.319 3.498 -1.012 1.00 89.25 79 HIS A C 1
ATOM 607 O O . HIS A 1 79 ? 1.448 2.814 -1.559 1.00 89.25 79 HIS A O 1
ATOM 613 N N . THR A 1 80 ? 2.695 4.684 -1.488 1.00 85.12 80 THR A N 1
ATOM 614 C CA . THR A 1 80 ? 2.250 5.223 -2.779 1.00 85.12 80 THR A CA 1
ATOM 615 C C . THR A 1 80 ? 3.306 4.998 -3.867 1.00 85.12 80 THR A C 1
ATOM 617 O O . THR A 1 80 ? 4.503 5.160 -3.648 1.00 85.12 80 THR A O 1
ATOM 620 N N . GLY A 1 81 ? 2.892 4.567 -5.051 1.00 79.62 81 GLY A N 1
ATOM 621 C CA . GLY A 1 81 ? 3.753 4.334 -6.206 1.00 79.62 81 GLY A CA 1
ATOM 622 C C . GLY A 1 81 ? 3.411 5.315 -7.312 1.00 79.62 81 GLY A C 1
ATOM 623 O O . GLY A 1 81 ? 2.243 5.514 -7.620 1.00 79.62 81 GLY A O 1
ATOM 624 N N . SER A 1 82 ? 4.420 5.931 -7.915 1.00 75.75 82 SER A N 1
ATOM 625 C CA . SER A 1 82 ? 4.226 6.875 -9.011 1.00 75.75 82 SER A CA 1
ATOM 626 C C . SER A 1 82 ? 5.187 6.542 -10.141 1.00 75.75 82 SER A C 1
ATOM 628 O O . SER A 1 82 ? 6.399 6.715 -10.009 1.00 75.75 82 SER A O 1
ATOM 630 N N . HIS A 1 83 ? 4.640 6.084 -11.260 1.00 74.12 83 HIS A N 1
ATOM 631 C CA . HIS A 1 83 ? 5.363 5.821 -12.496 1.00 74.12 83 HIS A CA 1
ATOM 632 C C . HIS A 1 83 ? 4.590 6.433 -13.669 1.00 74.12 83 HIS A C 1
ATOM 634 O O . HIS A 1 83 ? 3.377 6.609 -13.602 1.00 74.12 83 HIS A O 1
ATOM 640 N N . LEU A 1 84 ? 5.268 6.764 -14.772 1.00 69.25 84 LEU A N 1
ATOM 641 C CA . LEU A 1 84 ? 4.566 7.264 -15.954 1.00 69.25 84 LEU A CA 1
ATOM 642 C C . LEU A 1 84 ? 3.493 6.254 -16.387 1.00 69.25 84 LEU A C 1
ATOM 644 O O . LEU A 1 84 ? 3.812 5.092 -16.648 1.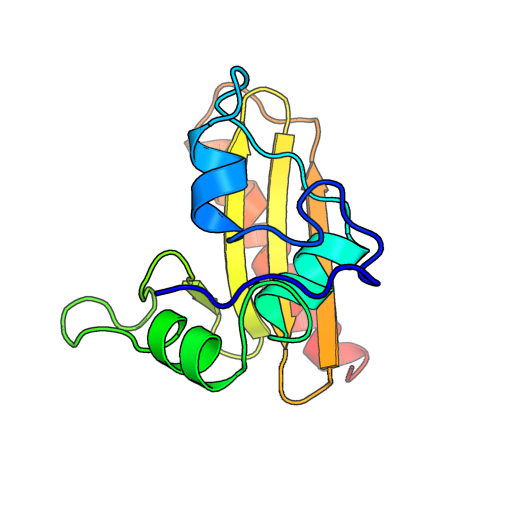00 69.25 84 LEU A O 1
ATOM 648 N N . GLY A 1 85 ? 2.244 6.719 -16.445 1.00 69.50 85 GLY A N 1
ATOM 649 C CA . GLY A 1 85 ? 1.073 5.910 -16.776 1.00 69.50 85 GLY A CA 1
ATOM 650 C C . GLY A 1 85 ? 0.472 5.110 -15.618 1.00 69.50 85 GLY A C 1
ATOM 651 O O . GLY A 1 85 ? -0.502 4.417 -15.873 1.00 69.50 85 GLY A O 1
ATOM 652 N N . TYR A 1 86 ? 1.004 5.193 -14.390 1.00 75.94 86 TYR A N 1
ATOM 653 C CA . TYR A 1 86 ? 0.497 4.457 -13.223 1.00 75.94 86 TYR A CA 1
ATOM 654 C C . TYR A 1 86 ? 0.683 5.239 -11.911 1.00 75.94 86 TYR A C 1
ATOM 656 O O . TYR A 1 86 ? 1.806 5.528 -11.494 1.00 75.94 86 TYR A O 1
ATOM 664 N N . LEU A 1 87 ? -0.419 5.519 -11.218 1.00 79.62 87 LEU A N 1
ATOM 665 C CA . LEU A 1 87 ? -0.432 5.885 -9.799 1.00 79.62 87 LEU A CA 1
ATOM 666 C C . LEU A 1 87 ? -0.964 4.696 -9.004 1.00 79.62 87 LEU A C 1
ATOM 668 O O . LEU A 1 87 ? -2.064 4.238 -9.292 1.00 79.62 87 LEU A O 1
ATOM 672 N N . THR A 1 88 ? -0.230 4.244 -7.994 1.00 82.94 88 THR A N 1
ATOM 673 C CA . THR A 1 88 ? -0.640 3.157 -7.100 1.00 82.94 88 THR A CA 1
ATOM 674 C C . THR A 1 88 ? -0.737 3.674 -5.671 1.00 82.94 88 THR A C 1
ATOM 676 O O . THR A 1 88 ? 0.146 4.385 -5.197 1.00 82.94 88 THR A O 1
ATOM 679 N N . ILE A 1 89 ? -1.781 3.288 -4.949 1.00 87.69 89 ILE A N 1
ATOM 680 C CA . ILE A 1 89 ? -1.854 3.412 -3.491 1.00 87.69 89 ILE A CA 1
ATOM 681 C C . ILE A 1 89 ? -2.166 2.031 -2.949 1.00 87.69 89 ILE A C 1
ATOM 683 O O . ILE A 1 89 ? -3.222 1.491 -3.264 1.00 87.69 89 ILE A O 1
ATOM 687 N N . ALA A 1 90 ? -1.261 1.477 -2.149 1.00 89.88 90 ALA A N 1
ATOM 688 C CA . ALA A 1 90 ? -1.434 0.190 -1.493 1.00 89.88 90 ALA A CA 1
ATOM 689 C C . ALA A 1 90 ? -1.350 0.386 0.020 1.00 89.88 90 ALA A C 1
ATOM 691 O O . ALA A 1 90 ? -0.333 0.877 0.506 1.00 89.88 90 ALA A O 1
ATOM 692 N N . VAL A 1 91 ? -2.401 0.015 0.752 1.00 91.19 91 VAL A N 1
ATOM 693 C CA . VAL A 1 91 ? -2.473 0.133 2.217 1.00 91.19 91 VAL A CA 1
ATOM 694 C C . VAL A 1 91 ? -3.017 -1.162 2.802 1.00 91.19 91 VAL A C 1
ATOM 696 O O . VAL A 1 91 ? -3.997 -1.702 2.293 1.00 91.19 91 VAL A O 1
ATOM 699 N N . TYR A 1 92 ? -2.385 -1.648 3.865 1.00 91.62 92 TYR A N 1
ATOM 700 C CA . TYR A 1 92 ? -2.821 -2.796 4.645 1.00 91.62 92 TYR A CA 1
ATOM 701 C C . TYR A 1 92 ? -3.150 -2.392 6.072 1.00 91.62 92 TYR A C 1
ATOM 703 O O . TYR A 1 92 ? -2.369 -1.719 6.751 1.00 91.62 92 TYR A O 1
ATOM 711 N N . ASP A 1 93 ? -4.310 -2.852 6.509 1.00 91.56 93 ASP A N 1
ATOM 712 C CA . ASP A 1 93 ? -4.815 -2.696 7.852 1.00 91.56 93 ASP A CA 1
ATOM 713 C C . ASP A 1 93 ? -4.576 -3.992 8.646 1.00 91.56 93 ASP A C 1
ATOM 715 O O . ASP A 1 93 ? -5.251 -5.002 8.416 1.00 91.56 93 ASP A O 1
ATOM 719 N N . PRO A 1 94 ? -3.617 -3.997 9.588 1.00 88.12 94 PRO A N 1
ATOM 720 C CA . PRO A 1 94 ? -3.323 -5.182 10.381 1.00 88.12 94 PRO A CA 1
ATOM 721 C C . PRO A 1 94 ? -4.432 -5.538 11.378 1.00 88.12 94 PRO A C 1
ATOM 723 O O . PRO A 1 94 ? -4.437 -6.670 11.861 1.00 88.12 94 PRO A O 1
ATOM 726 N N . GLU A 1 95 ? -5.333 -4.611 11.728 1.00 87.88 95 GLU A N 1
ATOM 727 C CA . GLU A 1 95 ? -6.420 -4.885 12.679 1.00 87.88 95 GLU A CA 1
ATOM 728 C C . GLU A 1 95 ? -7.501 -5.767 12.052 1.00 87.88 95 GLU A C 1
ATOM 730 O O . GLU A 1 95 ? -8.135 -6.568 12.741 1.00 87.88 95 GLU A O 1
ATOM 735 N N . THR A 1 96 ? -7.681 -5.635 10.740 1.00 87.00 96 THR A N 1
ATOM 736 C CA . THR A 1 96 ? -8.780 -6.245 9.990 1.00 87.00 96 THR A CA 1
ATOM 737 C C . THR A 1 96 ? -8.300 -7.308 8.997 1.00 87.00 96 THR A C 1
ATOM 739 O O . THR A 1 96 ? -9.111 -8.095 8.516 1.00 87.00 96 THR A O 1
ATOM 742 N N . ASP A 1 97 ? -6.984 -7.402 8.749 1.00 87.06 97 ASP A N 1
ATOM 743 C CA . ASP A 1 97 ? -6.348 -8.239 7.708 1.00 87.06 97 ASP A CA 1
ATOM 744 C C . ASP A 1 97 ? -6.855 -7.879 6.300 1.00 87.06 97 ASP A C 1
ATOM 746 O O . ASP A 1 97 ? -7.008 -8.739 5.431 1.00 87.06 97 ASP A O 1
ATOM 750 N N . TRP A 1 98 ? -7.128 -6.588 6.070 1.00 85.94 98 TRP A N 1
ATOM 751 C CA . TRP A 1 98 ? -7.557 -6.059 4.776 1.00 85.94 98 TRP A CA 1
ATOM 752 C C . TRP A 1 98 ? -6.452 -5.273 4.091 1.00 85.94 98 TRP A C 1
ATOM 754 O O . TRP A 1 98 ? -5.754 -4.468 4.701 1.00 85.94 98 TRP A O 1
ATOM 764 N N . MET A 1 99 ? -6.347 -5.457 2.779 1.00 86.56 99 MET A N 1
ATOM 765 C CA . MET A 1 99 ? -5.491 -4.657 1.918 1.00 86.56 99 MET A CA 1
ATOM 766 C C . MET A 1 99 ? -6.339 -3.970 0.855 1.00 86.56 99 MET A C 1
ATOM 768 O O . MET A 1 99 ? -7.169 -4.608 0.207 1.00 86.56 99 MET A O 1
ATOM 772 N N . VAL A 1 100 ? -6.099 -2.680 0.641 1.00 84.62 100 VAL A N 1
ATOM 773 C CA . VAL A 1 100 ? -6.683 -1.941 -0.475 1.00 84.62 100 VAL A CA 1
ATOM 774 C C . VAL A 1 100 ? -5.582 -1.483 -1.413 1.00 84.62 100 VAL A C 1
ATOM 776 O O . VAL A 1 100 ? -4.599 -0.880 -0.982 1.00 84.62 100 VAL A O 1
ATOM 779 N N . VAL A 1 101 ? -5.780 -1.751 -2.704 1.00 83.75 101 VAL A N 1
ATOM 780 C CA . VAL A 1 101 ? -4.942 -1.241 -3.787 1.00 83.75 101 VAL A CA 1
ATOM 781 C C . VAL A 1 101 ? -5.805 -0.437 -4.747 1.00 83.75 101 VAL A C 1
ATOM 783 O O . VAL A 1 101 ? -6.834 -0.912 -5.224 1.00 83.75 101 VAL A O 1
ATOM 786 N N . SER A 1 102 ? -5.391 0.796 -5.015 1.00 77.75 102 SER 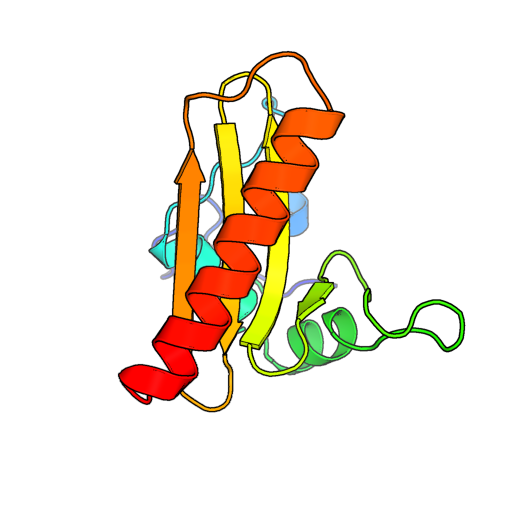A N 1
ATOM 787 C CA . SER A 1 102 ? -5.975 1.653 -6.041 1.00 77.75 102 SER A CA 1
ATOM 788 C C . SER A 1 102 ? -4.919 1.959 -7.088 1.00 77.75 102 SER A C 1
ATOM 790 O O . SER A 1 102 ? -3.825 2.398 -6.740 1.00 77.75 102 SER A O 1
ATOM 792 N N . GLU A 1 103 ? -5.260 1.732 -8.354 1.00 75.12 103 GLU A N 1
ATOM 793 C CA . GLU A 1 103 ? -4.399 2.008 -9.499 1.00 75.12 103 GLU A CA 1
ATOM 794 C C . GLU A 1 103 ? -5.110 2.965 -10.461 1.00 75.12 103 GLU A C 1
ATOM 796 O O . GLU A 1 103 ? -6.264 2.742 -10.832 1.00 75.12 103 GLU A O 1
ATOM 801 N N . SER A 1 104 ? -4.432 4.035 -10.875 1.00 69.62 104 SER A N 1
ATOM 802 C CA . SER A 1 104 ? -4.911 4.961 -11.905 1.00 69.62 104 SER A CA 1
ATOM 803 C C . SER A 1 104 ? -3.943 4.969 -13.077 1.00 69.62 104 SER A C 1
ATOM 805 O O . SER A 1 104 ? -2.762 5.281 -12.913 1.00 69.62 104 SER A O 1
ATOM 807 N N . THR A 1 105 ? -4.449 4.665 -14.275 1.00 67.81 105 THR A N 1
ATOM 808 C CA . THR A 1 105 ? -3.658 4.723 -15.514 1.00 67.81 105 THR A CA 1
ATOM 809 C C . THR A 1 105 ? -3.654 6.105 -16.170 1.00 67.81 105 THR A C 1
ATOM 811 O O . THR A 1 105 ? -3.099 6.286 -17.253 1.00 67.81 105 THR A O 1
ATOM 814 N N . LEU A 1 106 ? -4.319 7.088 -15.555 1.00 60.41 106 LEU A N 1
ATOM 815 C CA . LEU A 1 106 ? -4.498 8.436 -16.100 1.00 60.41 106 LEU A CA 1
ATOM 816 C C . LEU A 1 106 ? -3.376 9.402 -15.714 1.00 60.41 106 LEU A C 1
ATOM 818 O O . LEU A 1 106 ? -3.530 10.593 -15.950 1.00 60.41 106 LEU A O 1
ATOM 822 N N . TYR A 1 107 ? -2.262 8.901 -15.170 1.00 62.16 107 TYR A N 1
ATOM 823 C CA . TYR A 1 107 ? -1.145 9.694 -14.651 1.00 62.16 107 TYR A CA 1
ATOM 824 C C . TYR A 1 107 ? -0.629 10.721 -15.684 1.00 62.16 107 TYR A C 1
ATOM 826 O O . TYR A 1 107 ? 0.135 10.349 -16.589 1.00 62.16 107 TYR A O 1
ATOM 834 N N . PRO A 1 108 ? -1.002 12.015 -15.587 1.00 63.41 108 PRO A N 1
ATOM 835 C CA . PRO A 1 108 ? -0.419 13.059 -16.410 1.00 63.41 108 PRO A CA 1
ATOM 836 C C . PRO A 1 108 ? 0.996 13.345 -15.890 1.00 63.41 108 PRO A C 1
ATOM 838 O O . PRO A 1 108 ? 1.307 13.117 -14.720 1.00 63.41 108 PRO A O 1
ATOM 841 N N . ASN A 1 109 ? 1.860 13.936 -16.718 1.00 66.06 109 ASN A N 1
ATOM 842 C CA . ASN A 1 109 ? 3.139 14.501 -16.256 1.00 66.06 109 ASN A CA 1
ATOM 843 C C . ASN A 1 109 ? 2.933 15.794 -15.425 1.00 66.06 109 ASN A C 1
ATOM 845 O O . ASN A 1 109 ? 3.622 16.790 -15.633 1.00 66.06 109 ASN A O 1
ATOM 849 N N . ASP A 1 110 ? 1.972 15.796 -14.498 1.00 75.25 110 ASP A N 1
ATOM 850 C CA . ASP A 1 110 ? 1.642 16.900 -13.598 1.00 75.25 110 ASP A CA 1
ATOM 851 C C . ASP A 1 110 ? 1.629 16.404 -12.147 1.00 75.25 110 ASP A C 1
ATOM 853 O O . ASP A 1 110 ? 0.671 15.805 -11.658 1.00 75.25 110 ASP A O 1
ATOM 857 N N . HIS A 1 111 ? 2.719 16.698 -11.443 1.00 72.12 111 HIS A N 1
ATOM 858 C CA . HIS A 1 111 ? 2.911 16.322 -10.047 1.00 72.12 111 HIS A CA 1
ATOM 859 C C . HIS A 1 111 ? 1.793 16.833 -9.120 1.00 72.12 111 HIS A C 1
ATOM 861 O O . HIS A 1 111 ? 1.425 16.153 -8.163 1.00 72.12 111 HIS A O 1
ATOM 867 N N . THR A 1 112 ? 1.237 18.019 -9.381 1.00 77.12 112 THR A N 1
ATOM 868 C CA . THR A 1 112 ? 0.193 18.609 -8.536 1.00 77.12 112 THR A CA 1
ATOM 869 C C . THR A 1 112 ? -1.122 17.854 -8.678 1.00 77.12 112 THR A C 1
ATOM 871 O O . THR A 1 112 ? -1.765 17.571 -7.664 1.00 77.12 112 THR A O 1
ATOM 874 N N . LEU A 1 113 ? -1.500 17.483 -9.903 1.00 76.50 113 LEU A N 1
ATOM 875 C CA . LEU A 1 113 ? -2.681 16.650 -10.142 1.00 76.50 113 LEU A CA 1
ATOM 876 C C . LEU A 1 113 ? -2.520 15.266 -9.506 1.00 76.50 113 LEU A C 1
ATOM 878 O O . LEU A 1 113 ? -3.417 14.820 -8.796 1.00 76.50 113 LEU A O 1
ATOM 882 N N . ASN A 1 114 ? -1.348 14.648 -9.641 1.00 74.25 114 ASN A N 1
ATOM 883 C CA . ASN A 1 114 ? -1.079 13.323 -9.074 1.00 74.25 114 ASN A CA 1
ATOM 884 C C . ASN A 1 114 ? -1.178 13.308 -7.543 1.00 74.25 114 ASN A C 1
ATOM 886 O O . ASN A 1 114 ? -1.787 12.413 -6.957 1.00 74.25 114 ASN A O 1
ATOM 890 N N . MET A 1 115 ? -0.648 14.337 -6.874 1.00 76.81 115 MET A N 1
ATOM 891 C CA . MET A 1 115 ? -0.820 14.485 -5.426 1.00 76.81 115 MET A CA 1
ATOM 892 C C . MET A 1 115 ? -2.287 14.693 -5.028 1.00 76.81 115 MET A C 1
ATOM 894 O O . MET A 1 115 ? -2.703 14.228 -3.965 1.00 76.81 115 MET A O 1
ATOM 898 N N . ALA A 1 116 ? -3.067 15.417 -5.833 1.00 82.19 116 ALA A N 1
ATOM 899 C CA . ALA A 1 116 ? -4.486 15.636 -5.567 1.00 82.19 116 ALA A CA 1
ATOM 900 C C . ALA A 1 116 ? -5.296 14.339 -5.719 1.00 82.19 116 ALA A C 1
ATOM 902 O O . ALA A 1 116 ? -6.114 14.038 -4.850 1.00 82.19 116 ALA A O 1
ATOM 903 N N . GLU A 1 117 ? -5.024 13.548 -6.760 1.00 80.38 117 GLU A N 1
ATOM 904 C CA . GLU A 1 117 ? -5.620 12.222 -6.961 1.00 80.38 117 GLU A CA 1
ATOM 905 C C . GLU A 1 117 ? -5.283 11.280 -5.804 1.00 80.38 117 GLU A C 1
ATOM 907 O O . GLU A 1 117 ? -6.188 10.697 -5.204 1.00 80.38 117 GLU A O 1
ATOM 912 N N . ALA A 1 118 ? -4.005 11.202 -5.417 1.00 80.12 118 ALA A N 1
ATOM 913 C CA . ALA A 1 118 ? -3.573 10.360 -4.308 1.00 80.12 118 ALA A CA 1
ATOM 914 C C . ALA A 1 118 ? -4.293 10.721 -2.996 1.00 80.12 118 ALA A C 1
ATOM 916 O O . ALA A 1 118 ? -4.822 9.853 -2.299 1.00 80.12 118 ALA A O 1
ATOM 917 N N . LYS A 1 119 ? -4.399 12.021 -2.687 1.00 84.62 119 LYS A N 1
ATOM 918 C CA . LYS A 1 119 ? -5.148 12.505 -1.516 1.00 84.62 119 LYS A CA 1
ATOM 919 C C . LYS A 1 119 ? -6.635 12.167 -1.597 1.00 84.62 119 LYS A C 1
ATOM 921 O O . LYS A 1 119 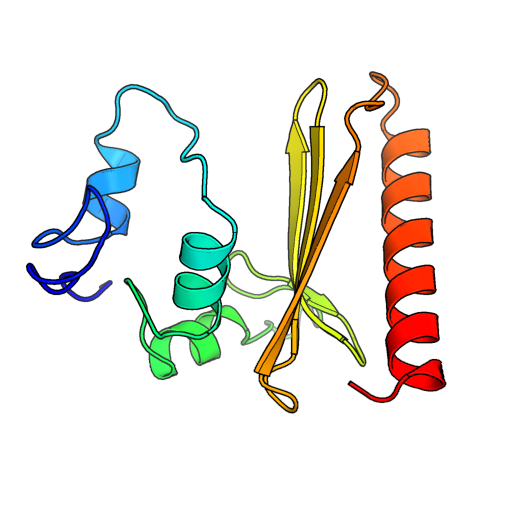? -7.219 11.778 -0.588 1.00 84.62 119 LYS A O 1
ATOM 926 N N . ALA A 1 120 ? -7.255 12.312 -2.767 1.00 86.56 120 ALA A N 1
ATOM 927 C CA . ALA A 1 120 ? -8.668 11.994 -2.957 1.00 86.56 120 ALA A CA 1
ATOM 928 C C . ALA A 1 120 ? -8.949 10.503 -2.720 1.00 86.56 120 ALA A C 1
ATOM 930 O O . ALA A 1 120 ? -9.924 10.169 -2.042 1.00 86.56 120 ALA A O 1
ATOM 931 N N . ILE A 1 121 ? -8.069 9.623 -3.208 1.00 85.62 121 ILE A N 1
ATOM 932 C CA . ILE A 1 121 ? -8.138 8.178 -2.964 1.00 85.62 121 ILE A CA 1
ATOM 933 C C . ILE A 1 121 ? -8.014 7.890 -1.466 1.00 85.62 121 ILE A C 1
ATOM 935 O O . ILE A 1 121 ? -8.891 7.239 -0.910 1.00 85.62 121 ILE A O 1
ATOM 939 N N . VAL A 1 122 ? -7.008 8.435 -0.772 1.00 86.38 122 VAL A N 1
ATOM 940 C CA . VAL A 1 122 ? -6.843 8.223 0.681 1.00 86.38 122 VAL A CA 1
ATOM 941 C C . VAL A 1 122 ? -8.079 8.681 1.466 1.00 86.38 122 VAL A C 1
ATOM 943 O O . VAL A 1 122 ? -8.549 7.968 2.353 1.00 86.38 122 VAL A O 1
ATOM 946 N N . VAL A 1 123 ? -8.670 9.832 1.132 1.00 90.50 123 VAL A N 1
ATOM 947 C CA . VAL A 1 123 ? -9.926 10.297 1.757 1.00 90.50 123 VAL A CA 1
ATOM 948 C C . VAL A 1 123 ? -11.087 9.338 1.476 1.00 90.50 123 VAL A C 1
ATOM 950 O O . VAL A 1 123 ? -11.916 9.097 2.357 1.00 90.50 123 VAL A O 1
ATOM 953 N N . MET A 1 124 ? -11.164 8.782 0.266 1.00 87.69 124 MET A N 1
ATOM 954 C CA . MET A 1 124 ? -12.167 7.777 -0.085 1.00 87.69 124 MET A CA 1
ATOM 955 C C . MET A 1 124 ? -11.991 6.502 0.745 1.00 87.69 124 MET A C 1
ATOM 957 O O . MET A 1 124 ? -12.982 6.009 1.276 1.00 87.69 124 MET A O 1
ATOM 961 N N . LEU A 1 125 ? -10.758 6.026 0.936 1.00 87.12 125 LEU A N 1
ATOM 962 C CA . LEU A 1 125 ? -10.461 4.849 1.759 1.00 87.12 125 LEU A CA 1
ATOM 963 C C . LEU A 1 125 ? -10.909 5.033 3.212 1.00 87.12 125 LEU A C 1
ATOM 965 O O . LEU A 1 125 ? -11.573 4.157 3.760 1.00 87.12 125 LEU A O 1
ATOM 969 N N . HIS A 1 126 ? -10.653 6.200 3.812 1.00 90.12 126 HIS A N 1
ATOM 970 C CA . HIS A 1 126 ? -11.154 6.513 5.157 1.00 90.12 126 HIS A CA 1
ATOM 971 C C . HIS A 1 126 ? -12.677 6.425 5.233 1.00 90.12 126 HIS A C 1
ATOM 973 O O . HIS A 1 126 ? -13.227 5.811 6.147 1.00 90.12 126 HIS A O 1
ATOM 979 N N . LYS A 1 127 ? -13.371 7.017 4.255 1.00 89.81 127 LYS A N 1
ATOM 980 C CA . LYS A 1 127 ? -14.835 6.958 4.188 1.00 89.81 127 LYS A CA 1
ATOM 981 C C . LYS A 1 127 ? -15.336 5.533 3.993 1.00 89.81 127 LYS A C 1
ATOM 983 O O . LYS A 1 127 ? -16.329 5.167 4.614 1.00 89.81 127 LYS A O 1
ATOM 988 N N . MET A 1 128 ? -14.671 4.736 3.155 1.00 85.75 128 MET A N 1
ATOM 989 C CA . MET A 1 128 ? -15.009 3.328 2.958 1.00 85.75 128 MET A CA 1
ATOM 990 C C . MET A 1 128 ? -14.888 2.572 4.277 1.00 85.75 128 MET A C 1
ATOM 992 O O . MET A 1 128 ? -15.891 2.021 4.720 1.00 85.75 128 MET A O 1
ATOM 996 N N . LYS A 1 129 ? -13.742 2.645 4.964 1.00 86.31 129 LYS A N 1
ATOM 997 C CA . LYS A 1 129 ? -13.553 2.003 6.274 1.00 86.31 129 LYS A CA 1
ATOM 998 C C . LYS A 1 129 ? -14.629 2.420 7.283 1.00 86.31 129 LYS A C 1
ATOM 1000 O O . LYS A 1 129 ? -15.254 1.570 7.903 1.00 86.31 129 LYS A O 1
ATOM 1005 N N . GLN A 1 130 ? -14.936 3.716 7.377 1.00 88.50 130 GLN A N 1
ATOM 1006 C CA . GLN A 1 130 ? -15.998 4.229 8.258 1.00 88.50 130 GLN A CA 1
ATOM 1007 C C . GLN A 1 130 ? -17.408 3.738 7.892 1.00 88.50 130 GLN A C 1
ATOM 1009 O O . GLN A 1 130 ? -18.253 3.605 8.773 1.00 88.50 130 GLN A O 1
ATOM 1014 N N . THR A 1 131 ? -17.686 3.517 6.605 1.00 87.44 131 THR A N 1
ATOM 1015 C CA . THR A 1 131 ? -19.035 3.187 6.116 1.00 87.44 131 THR A CA 1
ATOM 1016 C C . THR A 1 131 ? -19.301 1.689 6.126 1.00 87.44 131 THR A C 1
ATOM 1018 O O . THR A 1 131 ? -20.393 1.266 6.496 1.00 87.44 131 THR A O 1
ATOM 1021 N N . VAL A 1 132 ? -18.331 0.890 5.676 1.00 83.31 132 VAL A N 1
ATOM 1022 C CA . VAL A 1 132 ? -18.500 -0.558 5.494 1.00 83.31 132 VAL A CA 1
ATOM 1023 C C . VAL A 1 132 ? -17.817 -1.388 6.578 1.00 83.31 132 VAL A C 1
ATOM 1025 O O . VAL A 1 132 ? -18.079 -2.584 6.637 1.00 83.31 132 VAL A O 1
ATOM 1028 N N . GLY A 1 133 ? -17.017 -0.763 7.452 1.00 72.94 133 GLY A N 1
ATOM 1029 C CA . GLY A 1 133 ? -16.472 -1.395 8.654 1.00 72.94 133 GLY A CA 1
ATOM 1030 C C . GLY A 1 133 ? -15.682 -2.662 8.366 1.00 72.94 133 GLY A C 1
ATOM 1031 O O . GLY A 1 133 ? -15.838 -3.632 9.107 1.00 72.94 133 GLY A O 1
ATOM 1032 N N . TYR A 1 134 ? -14.915 -2.662 7.270 1.00 67.25 134 TYR A N 1
ATOM 1033 C CA . TYR A 1 134 ? -13.899 -3.687 7.110 1.00 67.25 134 TYR A CA 1
ATOM 1034 C C . TYR A 1 134 ? -12.825 -3.494 8.166 1.00 67.25 134 TYR A C 1
ATOM 1036 O O . TYR A 1 134 ? -12.456 -2.325 8.451 1.00 67.25 134 TYR A O 1
#

pLDDT: mean 81.29, std 8.93, range [54.16, 93.44]

Sequence (134 aa):
MNSVVPATADAWYAGQVYSLAVITQVDRYHQFSLDELGYLISGKSGLNMQQVSRMTECPVSNESYGLGIEYFEGLGYGHTGSHLGYLTIAVYDPETDWMVVSESTLYPNDHTLNMAEAKAIVVMLHKMKQTVGY

Foldseek 3Di:
DFDQWDLPDPDPSHRHQPVVVQVPDPDVDDDDDPVRQLCVLLCNTRGHVVRNVQQCDADPVGNAGGNQKGQDVPQGIGDWDDDQQWTWDWTADNVVSDIDIDIGRPDDPDPVVSVVVVVVVSVVSNVCCVPVVD

Secondary structure (DSSP, 8-state):
-PPBPPTTSSSTTTTSBHHHHHHT-SSS-PPPPHHHHHHHHTTSSSS-HHHHHHHH---TT-TTB-SS-EEETTTEEEEEEEETTEEEEEEEETTTTEEEEEEES---S-HHHHHHHHHHHHHHHHHHHHHH--

Solvent-accessible surface area (backbone atoms only — not comparable to full-atom values): 7752 Å² total; per-residue (Å²): 131,68,47,67,20,55,71,84,47,100,49,99,46,38,63,31,37,43,71,58,53,56,71,70,42,93,57,93,70,86,83,71,55,74,66,55,48,50,29,36,71,67,21,72,37,49,39,40,58,75,54,41,52,56,22,63,50,43,47,95,92,34,84,42,44,31,65,87,28,34,52,41,89,98,54,36,37,30,49,77,44,83,50,96,47,35,36,37,40,39,38,33,21,82,92,65,77,44,73,51,75,48,77,41,68,78,48,64,102,39,70,69,60,53,54,50,52,54,51,51,50,54,55,47,50,54,50,46,40,74,72,70,64,102

Mean predicted aligned error: 7.73 Å

Nearest PDB structures (foldseek):
  1pwd-assembly1_A  TM=6.570E-01  e=1.093E-04  Streptomyces sp. R61
  1sp8-assembly1_B  TM=6.218E-01  e=2.348E+00  Zea mays
  6xtd-assembly1_B  TM=3.946E-01  e=1.719E+00  Serratia marcescens
  4cje-assembly1_A  TM=4.205E-01  e=3.867E+00  Human immunodeficiency virus 1
  4r5g-assembly2_B-2  TM=3.481E-01  e=7.213E+00  Escherichia coli K-12